Protein AF-U6CZT1-F1 (afdb_monomer_lite)

InterPro domains:
  IPR022049 FAM69, protein-kinase domain [PF12260] (2-125)

pLDDT: mean 86.06, std 17.98, range [39.88, 98.5]

Sequence (130 aa):
VSHMALSFLDMVSHFEDDFSHRLHLCDVKPENFAIRSDYTVVAIDVDMAFFEPKMREILEQNCTGDEDCNFFDCFSKCDLRINKCGAERVNSNLQVICDKIFRHWFSSSLGSSALSFPLQRQLREAGARA

Structure (mmCIF, N/CA/C/O backbone):
data_AF-U6CZT1-F1
#
_entry.id   AF-U6CZT1-F1
#
loop_
_atom_site.group_PDB
_atom_site.id
_atom_site.type_symbol
_atom_site.label_atom_id
_atom_site.label_alt_id
_atom_site.label_comp_id
_atom_site.label_asym_id
_atom_site.label_entity_id
_atom_site.label_seq_id
_atom_site.pdbx_PDB_ins_code
_atom_site.Cartn_x
_atom_site.Cartn_y
_atom_site.Cartn_z
_atom_site.occupancy
_atom_site.B_iso_or_equiv
_atom_site.auth_seq_id
_atom_site.auth_comp_id
_atom_site.auth_asym_id
_atom_site.auth_atom_id
_atom_site.pdbx_PDB_model_num
ATOM 1 N N . VAL A 1 1 ? -4.644 -2.643 24.236 1.00 57.44 1 VAL A N 1
ATOM 2 C CA . VAL A 1 1 ? -3.695 -3.017 23.157 1.00 57.44 1 VAL A CA 1
ATOM 3 C C . VAL A 1 1 ? -4.206 -4.210 22.357 1.00 57.44 1 VAL A C 1
ATOM 5 O O . VAL A 1 1 ? -4.338 -4.068 21.152 1.00 57.44 1 VAL A O 1
ATOM 8 N N . SER A 1 2 ? -4.592 -5.328 22.986 1.00 76.50 2 SER A N 1
ATOM 9 C CA . SER A 1 2 ? -5.021 -6.538 22.258 1.00 76.50 2 SER A CA 1
ATOM 10 C C . SER A 1 2 ? -6.225 -6.346 21.322 1.00 76.50 2 SER A C 1
ATOM 12 O O . SER A 1 2 ? -6.150 -6.770 20.180 1.00 76.50 2 SER A O 1
ATOM 14 N N . HIS A 1 3 ? -7.291 -5.649 21.740 1.00 82.75 3 HIS A N 1
ATOM 15 C CA . HIS A 1 3 ? -8.466 -5.412 20.875 1.00 82.75 3 HIS A CA 1
ATOM 16 C C . HIS A 1 3 ? -8.151 -4.572 19.632 1.00 82.75 3 HIS A C 1
ATOM 18 O O . HIS A 1 3 ? -8.635 -4.860 18.546 1.00 82.75 3 HIS A O 1
ATOM 24 N N . MET A 1 4 ? -7.285 -3.572 19.783 1.00 83.38 4 MET A N 1
ATOM 25 C CA . MET A 1 4 ? -6.862 -2.718 18.676 1.00 83.38 4 MET A CA 1
ATOM 26 C C . MET A 1 4 ? -5.963 -3.478 17.695 1.00 83.38 4 MET A C 1
ATOM 28 O O . MET A 1 4 ? -6.130 -3.350 16.490 1.00 83.38 4 MET A O 1
ATOM 32 N N . ALA A 1 5 ? -5.053 -4.316 18.204 1.00 88.19 5 ALA A N 1
ATOM 33 C CA . ALA A 1 5 ? -4.234 -5.191 17.367 1.00 88.19 5 ALA A CA 1
ATOM 34 C C . ALA A 1 5 ? -5.086 -6.177 16.559 1.00 88.19 5 ALA A C 1
ATOM 36 O O . ALA A 1 5 ? -4.861 -6.338 15.365 1.00 88.19 5 ALA A O 1
ATOM 37 N N . LEU A 1 6 ? -6.103 -6.773 17.189 1.00 93.12 6 LEU A N 1
ATOM 38 C CA . LEU A 1 6 ? -7.068 -7.624 16.495 1.00 93.12 6 LEU A CA 1
ATOM 39 C C . LEU A 1 6 ? -7.845 -6.850 15.426 1.00 93.12 6 LEU A C 1
ATOM 41 O O . LEU A 1 6 ? -8.020 -7.369 14.334 1.00 93.12 6 LEU A O 1
ATOM 45 N N . SER A 1 7 ? -8.243 -5.605 15.694 1.00 94.06 7 SER A N 1
ATOM 46 C CA . SER A 1 7 ? -8.953 -4.798 14.698 1.00 94.06 7 SER A CA 1
ATOM 47 C C . SER A 1 7 ? -8.078 -4.402 13.501 1.00 94.06 7 SER A C 1
ATOM 49 O O . SER A 1 7 ? -8.578 -4.365 12.382 1.00 94.06 7 SER A O 1
ATOM 51 N N . PHE A 1 8 ? -6.773 -4.169 13.689 1.00 94.81 8 PHE A N 1
ATOM 52 C CA . PHE A 1 8 ? -5.848 -4.005 12.559 1.00 94.81 8 PHE A CA 1
ATOM 53 C C . PHE A 1 8 ? -5.719 -5.289 11.728 1.00 94.81 8 PHE A C 1
ATOM 55 O O . PHE A 1 8 ? -5.676 -5.206 10.505 1.00 94.81 8 PHE A O 1
ATOM 62 N N . LEU A 1 9 ? -5.657 -6.462 12.369 1.00 95.25 9 LEU A N 1
ATOM 63 C CA . LEU A 1 9 ? -5.607 -7.749 11.663 1.00 95.25 9 LEU A CA 1
ATOM 64 C C . LEU A 1 9 ? -6.884 -8.004 10.856 1.00 95.25 9 LEU A C 1
ATOM 66 O O . LEU A 1 9 ? -6.800 -8.402 9.699 1.00 95.25 9 LEU A O 1
ATOM 70 N N . ASP A 1 10 ? -8.038 -7.731 11.458 1.00 96.00 10 ASP A N 1
ATOM 71 C CA . ASP A 1 10 ? -9.353 -7.848 10.826 1.00 96.00 10 ASP A CA 1
ATOM 72 C C . ASP A 1 10 ? -9.454 -6.948 9.586 1.00 96.00 10 ASP A C 1
ATOM 74 O O . ASP A 1 10 ? -9.725 -7.416 8.483 1.00 96.00 10 ASP A O 1
ATOM 78 N N . MET A 1 11 ? -9.085 -5.670 9.727 1.00 95.44 11 MET A N 1
ATOM 79 C CA . MET A 1 11 ? -9.024 -4.725 8.610 1.00 95.44 11 MET A CA 1
ATOM 80 C C . MET A 1 11 ? -8.090 -5.202 7.484 1.00 95.44 11 MET A C 1
ATOM 82 O O . MET A 1 11 ? -8.434 -5.076 6.310 1.00 95.44 11 MET A O 1
ATOM 86 N N . VAL A 1 12 ? -6.912 -5.748 7.813 1.00 96.06 12 VAL A N 1
ATOM 87 C CA . VAL A 1 12 ? -5.987 -6.287 6.802 1.00 96.06 12 VAL A CA 1
ATOM 88 C C . VAL A 1 12 ? -6.594 -7.483 6.072 1.00 96.06 12 VAL A C 1
ATOM 90 O O . VAL A 1 12 ? -6.486 -7.532 4.851 1.00 96.06 12 VAL A O 1
ATOM 93 N N . SER A 1 13 ? -7.257 -8.400 6.783 1.00 96.06 13 SER A N 1
ATOM 94 C CA . SER A 1 13 ? -7.933 -9.547 6.161 1.00 96.06 13 SER A CA 1
ATOM 95 C C . SER A 1 13 ? -9.010 -9.087 5.179 1.00 96.06 13 SER A C 1
ATOM 97 O O . SER A 1 13 ? -9.024 -9.546 4.042 1.00 96.06 13 SER A O 1
ATOM 99 N N . HIS A 1 14 ? -9.823 -8.091 5.546 1.00 95.31 14 HIS A N 1
ATOM 100 C CA . HIS A 1 14 ? -10.806 -7.506 4.629 1.00 95.31 14 HIS A CA 1
ATOM 101 C C . HIS A 1 14 ? -10.162 -6.930 3.355 1.00 95.31 14 HIS A C 1
ATOM 103 O O . HIS A 1 14 ? -10.685 -7.098 2.255 1.00 95.31 14 HIS A O 1
ATOM 109 N N . PHE A 1 15 ? -9.002 -6.277 3.460 1.00 94.75 15 PHE A N 1
ATOM 110 C CA . PHE A 1 15 ? -8.281 -5.753 2.291 1.00 94.75 15 PHE A CA 1
ATOM 111 C C . PHE A 1 15 ? -7.668 -6.839 1.401 1.00 94.75 15 PHE A C 1
ATOM 113 O O . PHE A 1 15 ? -7.439 -6.595 0.213 1.00 94.75 15 PHE A O 1
ATOM 120 N N . GLU A 1 16 ? -7.405 -8.022 1.949 1.00 93.19 16 GLU A N 1
ATOM 121 C CA . GLU A 1 16 ? -6.870 -9.159 1.204 1.00 93.19 16 GLU A CA 1
ATOM 122 C C . GLU A 1 16 ? -7.973 -10.012 0.555 1.00 93.19 16 GLU A C 1
ATOM 124 O O . GLU A 1 16 ? -7.774 -10.465 -0.576 1.00 93.19 16 GLU A O 1
ATOM 129 N N . ASP A 1 17 ? -9.127 -10.171 1.217 1.00 94.50 17 ASP A N 1
ATOM 130 C CA . ASP A 1 17 ? -10.090 -11.236 0.900 1.00 94.50 17 ASP A CA 1
ATOM 131 C C . ASP A 1 17 ? -11.482 -10.759 0.434 1.00 94.50 17 ASP A C 1
ATOM 133 O O . ASP A 1 17 ? -12.167 -11.502 -0.274 1.00 94.50 17 ASP A O 1
ATOM 137 N N . ASP A 1 18 ? -11.922 -9.538 0.766 1.00 95.94 18 ASP A N 1
ATOM 138 C CA . ASP A 1 18 ? -13.314 -9.117 0.496 1.00 95.94 18 ASP A CA 1
ATOM 139 C C . ASP A 1 18 ? -13.539 -8.579 -0.925 1.00 95.94 18 ASP A C 1
ATOM 141 O O . ASP A 1 18 ? -14.675 -8.473 -1.399 1.00 95.94 18 ASP A O 1
ATOM 145 N N . PHE A 1 19 ? -12.464 -8.215 -1.620 1.00 94.69 19 PHE A N 1
ATOM 146 C CA . PHE A 1 19 ? -12.514 -7.584 -2.936 1.00 94.69 19 PHE A CA 1
ATOM 147 C C . PHE A 1 19 ? -12.072 -8.548 -4.041 1.00 94.69 19 PHE A C 1
ATOM 149 O O . PHE A 1 19 ? -11.306 -9.481 -3.822 1.00 94.69 19 PHE A O 1
ATOM 156 N N . SER A 1 20 ? -12.482 -8.282 -5.287 1.00 96.06 20 SER A N 1
ATOM 157 C CA . SER A 1 20 ? -12.022 -9.066 -6.451 1.00 96.06 20 SER A CA 1
ATOM 158 C C . SER A 1 20 ? -10.506 -8.990 -6.675 1.00 96.06 20 SER A C 1
ATOM 160 O O . SER A 1 20 ? -9.925 -9.862 -7.319 1.00 96.06 20 SER A O 1
ATOM 162 N N . HIS A 1 21 ? -9.873 -7.939 -6.155 1.00 96.75 21 HIS A N 1
ATOM 163 C CA . HIS A 1 21 ? -8.432 -7.749 -6.148 1.00 96.75 21 HIS A CA 1
ATOM 164 C C . HIS A 1 21 ? -7.993 -7.274 -4.770 1.00 96.75 21 HIS A C 1
ATOM 166 O O . HIS A 1 21 ? -8.680 -6.463 -4.156 1.00 96.75 21 HIS A O 1
ATOM 172 N N . ARG A 1 22 ? -6.815 -7.719 -4.333 1.00 95.94 22 ARG A N 1
ATOM 173 C CA . ARG A 1 22 ? -6.201 -7.269 -3.079 1.00 95.94 22 ARG A CA 1
ATOM 174 C C . ARG A 1 22 ? -5.990 -5.758 -3.100 1.00 95.94 22 ARG A C 1
ATOM 176 O O . ARG A 1 22 ? -5.544 -5.219 -4.118 1.00 95.94 22 ARG A O 1
ATOM 183 N N . LEU A 1 23 ? -6.282 -5.094 -1.986 1.00 97.62 23 LEU A N 1
ATOM 184 C CA . LEU A 1 23 ? -6.023 -3.672 -1.785 1.00 97.62 23 LEU A CA 1
ATOM 185 C C . LEU A 1 23 ? -4.680 -3.483 -1.067 1.00 97.62 23 LEU A C 1
ATOM 187 O O . LEU A 1 23 ? -4.470 -3.999 0.029 1.00 97.62 23 LEU A O 1
ATOM 191 N N . HIS A 1 24 ? -3.766 -2.725 -1.665 1.00 97.69 24 HIS A N 1
ATOM 192 C CA . HIS A 1 24 ? -2.449 -2.418 -1.104 1.00 97.69 24 HIS A CA 1
ATOM 193 C C . HIS A 1 24 ? -2.464 -1.080 -0.389 1.00 97.69 24 HIS A C 1
ATOM 195 O O . HIS A 1 24 ? -2.820 -0.077 -0.998 1.00 97.69 24 HIS A O 1
ATOM 201 N N . LEU A 1 25 ? -2.021 -1.057 0.867 1.00 97.19 25 LEU A N 1
ATOM 202 C CA . LEU A 1 25 ? -1.733 0.168 1.605 1.00 97.19 25 LEU A CA 1
ATOM 203 C C . LEU A 1 25 ? -0.254 0.513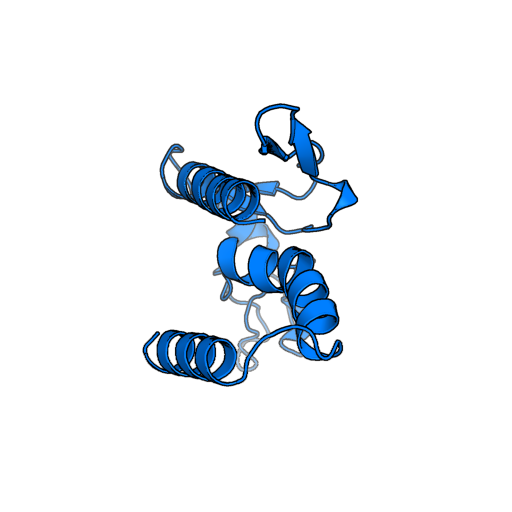 1.442 1.00 97.19 25 LEU A C 1
ATOM 205 O O . LEU A 1 25 ? 0.610 -0.240 1.910 1.00 97.19 25 LEU A O 1
ATOM 209 N N . CYS A 1 26 ? 0.018 1.646 0.798 1.00 97.88 26 CYS A N 1
ATOM 210 C CA . CYS A 1 26 ? 1.380 2.105 0.560 1.00 97.88 26 CYS A CA 1
ATOM 211 C C . CYS A 1 26 ? 1.774 3.327 1.393 1.00 97.88 26 CYS A C 1
ATOM 213 O O . CYS A 1 26 ? 2.948 3.639 1.400 1.00 97.88 26 CYS A O 1
ATOM 215 N N . ASP A 1 27 ? 0.878 3.982 2.136 1.00 97.19 27 ASP A N 1
ATOM 216 C CA . ASP A 1 27 ? 1.260 5.040 3.091 1.00 97.19 27 ASP A CA 1
ATOM 217 C C . ASP A 1 27 ? 0.670 4.758 4.477 1.00 97.19 27 ASP A C 1
ATOM 219 O O . ASP A 1 27 ? -0.432 5.188 4.818 1.00 97.19 27 ASP A O 1
ATOM 223 N N . VAL A 1 28 ? 1.379 3.965 5.279 1.00 96.19 28 VAL A N 1
ATOM 224 C CA . VAL A 1 28 ? 0.909 3.531 6.598 1.00 96.19 28 VAL A CA 1
ATOM 225 C C . VAL A 1 28 ? 1.537 4.405 7.672 1.00 96.19 28 VAL A C 1
ATOM 227 O O . VAL A 1 28 ? 2.724 4.295 7.989 1.00 96.19 28 VAL A O 1
ATOM 230 N N . LYS A 1 29 ? 0.708 5.238 8.298 1.00 93.94 29 LYS A N 1
ATOM 231 C CA . LYS A 1 29 ? 1.092 6.095 9.424 1.00 93.94 29 LYS A CA 1
ATOM 232 C C . LYS A 1 29 ? -0.038 6.160 10.451 1.00 93.94 29 LYS A C 1
ATOM 234 O O . LYS A 1 29 ? -1.195 6.035 10.053 1.00 93.94 29 LYS A O 1
ATOM 239 N N . PRO A 1 30 ? 0.251 6.344 11.753 1.00 92.38 30 PRO A N 1
ATOM 240 C CA . PRO A 1 30 ? -0.784 6.414 12.786 1.00 92.38 30 PRO A CA 1
ATOM 241 C C . PRO A 1 30 ? -1.907 7.417 12.484 1.00 92.38 30 PRO A C 1
ATOM 243 O O . PRO A 1 30 ? -3.066 7.119 12.746 1.00 92.38 30 PRO A O 1
ATOM 246 N N . GLU A 1 31 ? -1.575 8.568 11.904 1.00 93.00 31 GLU A N 1
ATOM 247 C CA . GLU A 1 31 ? -2.512 9.629 11.526 1.00 93.00 31 GLU A CA 1
ATOM 248 C C . GLU A 1 31 ? -3.489 9.249 10.400 1.00 93.00 31 GLU A C 1
ATOM 250 O O . GLU A 1 31 ? -4.557 9.849 10.313 1.00 93.00 31 GLU A O 1
ATOM 255 N N . ASN A 1 32 ? -3.179 8.225 9.599 1.00 96.12 32 ASN A N 1
ATOM 256 C CA . ASN A 1 32 ? -4.038 7.758 8.503 1.00 96.12 32 ASN A CA 1
ATOM 257 C C . ASN A 1 32 ? -5.155 6.816 8.995 1.00 96.12 32 ASN A C 1
ATOM 259 O O . ASN A 1 32 ? -6.018 6.401 8.216 1.00 96.12 32 ASN A O 1
ATOM 263 N N . PHE A 1 33 ? -5.169 6.483 10.292 1.00 95.44 33 PHE A N 1
ATOM 264 C CA . PHE A 1 33 ? -6.172 5.622 10.913 1.00 95.44 33 PHE A CA 1
ATOM 265 C C . PHE A 1 33 ? -6.909 6.343 12.042 1.00 95.44 33 PHE A C 1
ATOM 267 O O . PHE A 1 33 ? -6.323 7.058 12.853 1.00 95.44 33 PHE A O 1
ATOM 274 N N . ALA A 1 34 ? -8.208 6.079 12.152 1.00 93.38 34 ALA A N 1
ATOM 275 C CA . ALA A 1 34 ? -9.012 6.448 13.306 1.00 93.38 34 ALA A CA 1
ATOM 276 C C . ALA A 1 34 ? -9.354 5.213 14.141 1.00 93.38 34 ALA A C 1
ATOM 278 O O . ALA A 1 34 ? -9.567 4.120 13.616 1.00 93.38 34 ALA A O 1
ATOM 279 N N . ILE A 1 35 ? -9.461 5.414 15.453 1.00 91.25 35 ILE A N 1
ATOM 280 C CA . ILE A 1 35 ? -9.907 4.392 16.400 1.00 91.25 35 ILE A CA 1
ATOM 281 C C . ILE A 1 35 ? -11.243 4.850 16.976 1.00 91.25 35 ILE A C 1
ATOM 283 O O . ILE A 1 35 ? -11.334 5.902 17.614 1.00 91.25 35 ILE A O 1
ATOM 287 N N . ARG A 1 36 ? -12.291 4.060 16.745 1.00 91.50 36 ARG A N 1
ATOM 288 C CA . ARG A 1 36 ? -13.620 4.291 17.318 1.00 91.50 36 ARG A CA 1
ATOM 289 C C . ARG A 1 36 ? -13.642 3.950 18.810 1.00 91.50 36 ARG A C 1
ATOM 291 O O . ARG A 1 36 ? -12.756 3.277 19.334 1.00 91.50 36 ARG A O 1
ATOM 298 N N . SER A 1 37 ? -14.692 4.384 19.507 1.00 91.56 37 SER A N 1
ATOM 299 C CA . SER A 1 37 ? -14.872 4.117 20.942 1.00 91.56 37 SER A CA 1
ATOM 300 C C . SER A 1 37 ? -14.977 2.628 21.291 1.00 91.56 37 SER A C 1
ATOM 302 O O . SER A 1 37 ? -14.714 2.254 22.429 1.00 91.56 37 SER A O 1
ATOM 304 N N . ASP A 1 38 ? -15.354 1.787 20.328 1.00 89.12 38 ASP A N 1
ATOM 305 C CA . ASP A 1 38 ? -15.423 0.325 20.443 1.00 89.12 38 ASP A CA 1
ATOM 306 C C . ASP A 1 38 ? -14.117 -0.386 20.033 1.00 89.12 38 ASP A C 1
ATOM 308 O O . ASP A 1 38 ? -14.087 -1.609 19.928 1.00 89.12 38 ASP A O 1
ATOM 312 N N . TYR A 1 39 ? -13.030 0.370 19.840 1.00 89.19 39 TYR A N 1
ATOM 313 C CA . TYR A 1 39 ? -11.719 -0.085 19.361 1.00 89.19 39 TYR A CA 1
ATOM 314 C C . TYR A 1 39 ? -11.662 -0.541 17.901 1.00 89.19 39 TYR A C 1
ATOM 316 O O . TYR A 1 39 ? -10.610 -1.028 17.480 1.00 89.19 39 TYR A O 1
ATOM 324 N N . THR A 1 40 ? -12.723 -0.328 17.120 1.00 92.19 40 THR A N 1
ATOM 325 C CA . THR A 1 40 ? -12.678 -0.550 15.672 1.00 92.19 40 THR A CA 1
ATOM 326 C C . THR A 1 40 ? -11.711 0.440 15.028 1.00 92.19 40 THR A C 1
ATOM 328 O O . THR A 1 40 ? -11.845 1.658 15.187 1.00 92.19 40 THR A O 1
ATOM 331 N N . VAL A 1 41 ? -10.744 -0.091 14.292 1.00 94.25 41 VAL A N 1
ATOM 332 C CA . VAL A 1 41 ? -9.793 0.649 13.467 1.00 94.25 41 VAL A CA 1
ATOM 333 C C . VAL A 1 41 ? -10.422 0.898 12.104 1.00 94.25 41 VAL A C 1
ATOM 335 O O . VAL A 1 41 ? -10.996 0.000 11.495 1.00 94.25 41 VAL A O 1
ATOM 338 N N . VAL A 1 42 ? -10.315 2.132 11.624 1.00 93.44 42 VAL A N 1
ATOM 339 C CA . VAL A 1 42 ? -10.807 2.540 10.308 1.00 93.44 42 VAL A CA 1
ATOM 340 C C . VAL A 1 42 ? -9.706 3.318 9.604 1.00 93.44 42 VAL A C 1
ATOM 342 O O . VAL A 1 42 ? -9.156 4.254 10.182 1.00 93.44 42 VAL A O 1
ATOM 345 N N . ALA A 1 43 ? -9.397 2.954 8.360 1.00 95.00 43 ALA A N 1
ATOM 346 C CA . ALA A 1 43 ? -8.556 3.774 7.494 1.00 95.00 43 ALA A CA 1
ATOM 347 C C . ALA A 1 43 ? -9.335 5.036 7.086 1.00 95.00 43 ALA A C 1
ATOM 349 O O . ALA A 1 43 ? -10.426 4.933 6.523 1.00 95.00 43 ALA A O 1
ATOM 350 N N . ILE A 1 44 ? -8.807 6.212 7.425 1.00 95.19 44 ILE A N 1
ATOM 351 C CA . ILE A 1 44 ? -9.435 7.513 7.135 1.00 95.19 44 ILE A CA 1
ATOM 352 C C . ILE A 1 44 ? -8.732 8.268 6.008 1.00 95.19 44 ILE A C 1
ATOM 354 O O . ILE A 1 44 ? -9.354 9.128 5.391 1.00 95.19 44 ILE A O 1
ATOM 358 N N . ASP A 1 45 ? -7.478 7.918 5.730 1.00 95.06 45 ASP A N 1
ATOM 359 C CA . ASP A 1 45 ? -6.737 8.353 4.554 1.00 95.06 45 ASP A CA 1
ATOM 360 C C . ASP A 1 45 ? -6.342 7.114 3.742 1.00 95.06 45 ASP A C 1
ATOM 362 O O . ASP A 1 45 ? -5.685 6.198 4.244 1.00 95.06 45 ASP A O 1
ATOM 366 N N . VAL A 1 46 ? -6.821 7.066 2.500 1.00 93.50 46 VAL A N 1
ATOM 367 C CA . VAL A 1 46 ? -6.633 5.954 1.561 1.00 93.50 46 VAL A CA 1
ATOM 368 C C . VAL A 1 46 ? -6.189 6.453 0.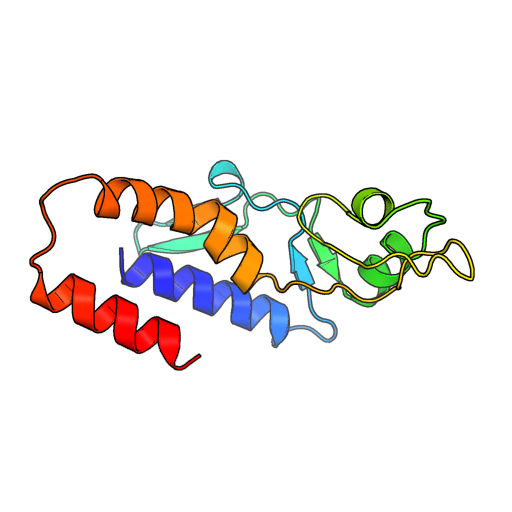182 1.00 93.50 46 VAL A C 1
ATOM 370 O O . VAL A 1 46 ? -6.326 5.733 -0.805 1.00 93.50 46 VAL A O 1
ATOM 373 N N . ASP A 1 47 ? -5.629 7.664 0.096 1.00 95.00 47 ASP A N 1
ATOM 374 C CA . ASP A 1 47 ? -5.200 8.255 -1.181 1.00 95.00 47 ASP A CA 1
ATOM 375 C C . ASP A 1 47 ? -4.019 7.493 -1.809 1.00 95.00 47 ASP A C 1
ATOM 377 O O . ASP A 1 47 ? -3.856 7.467 -3.029 1.00 95.00 47 ASP A O 1
ATOM 381 N N . MET A 1 48 ? -3.228 6.810 -0.974 1.00 96.44 48 MET A N 1
ATOM 382 C CA . MET A 1 48 ? -2.142 5.911 -1.385 1.00 96.44 48 MET A CA 1
ATOM 383 C C . MET A 1 48 ? -2.523 4.430 -1.228 1.00 96.44 48 MET A C 1
ATOM 385 O O . MET A 1 48 ? -1.682 3.597 -0.868 1.00 96.44 48 MET A O 1
ATOM 389 N N . ALA A 1 49 ? -3.798 4.099 -1.466 1.00 96.94 49 ALA A N 1
ATOM 390 C CA . ALA A 1 49 ? -4.296 2.730 -1.505 1.00 96.94 49 ALA A CA 1
ATOM 391 C C . ALA A 1 49 ? -4.692 2.315 -2.930 1.00 96.94 49 ALA A C 1
ATOM 393 O O . ALA A 1 49 ? -5.492 2.978 -3.590 1.00 96.94 49 ALA A O 1
ATOM 394 N N . PHE A 1 50 ? -4.158 1.190 -3.407 1.00 97.75 50 PHE A N 1
ATOM 395 C CA . PHE A 1 50 ? -4.344 0.748 -4.792 1.00 97.75 50 PHE A CA 1
ATOM 396 C C . PHE A 1 50 ? -4.694 -0.732 -4.874 1.00 97.75 50 PHE A C 1
ATOM 398 O O . PHE A 1 50 ? -4.084 -1.566 -4.210 1.00 97.75 50 PHE A O 1
ATOM 405 N N . PHE A 1 51 ? -5.655 -1.085 -5.728 1.00 98.00 51 PHE A N 1
ATOM 406 C CA . PHE A 1 51 ? -5.909 -2.488 -6.053 1.00 98.00 51 PHE A CA 1
ATOM 407 C C . PHE A 1 51 ? -4.751 -3.089 -6.857 1.00 98.00 51 PHE A C 1
ATOM 409 O O . PHE A 1 51 ? -4.117 -2.391 -7.652 1.00 98.00 51 PHE A O 1
ATOM 416 N N . GLU A 1 52 ? -4.527 -4.397 -6.699 1.00 97.25 52 GLU A N 1
ATOM 417 C CA . GLU A 1 52 ? -3.437 -5.164 -7.325 1.00 97.25 52 GLU A CA 1
ATOM 418 C C . GLU A 1 52 ? -3.150 -4.787 -8.793 1.00 97.25 52 GLU A C 1
ATOM 420 O O . GLU A 1 52 ? -1.995 -4.481 -9.085 1.00 97.25 52 GLU A O 1
ATOM 425 N N . PRO A 1 53 ? -4.129 -4.703 -9.723 1.00 97.56 53 PRO A N 1
ATOM 426 C CA . PRO A 1 53 ? -3.820 -4.365 -11.114 1.00 97.56 53 PRO A CA 1
ATOM 427 C C . PRO A 1 53 ? -3.166 -2.988 -11.272 1.00 97.56 53 PRO A C 1
ATOM 429 O O . PRO A 1 53 ? -2.227 -2.838 -12.051 1.00 97.56 53 PRO A O 1
ATOM 432 N N . LYS A 1 54 ? -3.633 -1.990 -10.507 1.00 98.00 54 LYS A N 1
ATOM 433 C CA . LYS A 1 54 ? -3.057 -0.643 -10.543 1.00 98.00 54 LYS A CA 1
ATOM 434 C C . LYS A 1 54 ? -1.708 -0.596 -9.832 1.00 98.00 54 LYS A C 1
ATOM 436 O O . LYS A 1 54 ? -0.810 0.104 -10.287 1.00 98.00 54 LYS A O 1
ATOM 441 N N . MET A 1 55 ? -1.553 -1.359 -8.752 1.00 97.75 55 MET A N 1
ATOM 442 C CA . MET A 1 55 ? -0.288 -1.444 -8.027 1.00 97.75 55 MET A CA 1
ATOM 443 C C . MET A 1 55 ? 0.829 -2.015 -8.909 1.00 97.75 55 MET A C 1
ATOM 445 O O . MET A 1 55 ? 1.926 -1.465 -8.939 1.00 97.75 55 MET A O 1
ATOM 449 N N . ARG A 1 56 ? 0.535 -3.058 -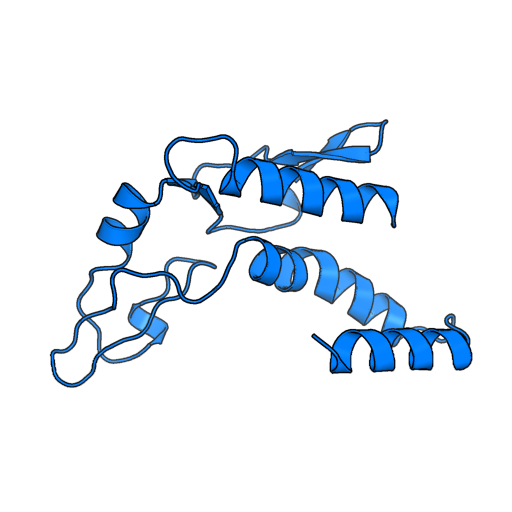9.696 1.00 97.81 56 ARG A N 1
ATOM 450 C CA . ARG A 1 56 ? 1.493 -3.635 -10.651 1.00 97.81 56 ARG A CA 1
ATOM 451 C C . ARG A 1 56 ? 1.977 -2.607 -11.672 1.00 97.81 56 ARG A C 1
ATOM 453 O O . ARG A 1 56 ? 3.176 -2.482 -11.883 1.00 97.81 56 ARG A O 1
ATOM 460 N N . GLU A 1 57 ? 1.060 -1.822 -12.238 1.00 97.38 57 GLU A N 1
ATOM 461 C CA . GLU A 1 57 ? 1.394 -0.738 -13.174 1.00 97.38 57 GLU A CA 1
ATOM 462 C C . GLU A 1 57 ? 2.294 0.330 -12.527 1.00 97.38 57 GLU A C 1
ATOM 464 O O . GLU A 1 57 ? 3.229 0.820 -13.155 1.00 97.38 57 GLU A O 1
ATOM 469 N N . ILE A 1 58 ? 2.035 0.683 -11.263 1.00 97.00 58 ILE A N 1
ATOM 470 C CA . ILE A 1 58 ? 2.846 1.663 -10.528 1.00 97.00 58 ILE A CA 1
ATOM 471 C C . ILE A 1 58 ? 4.268 1.130 -10.293 1.00 97.00 58 ILE A C 1
ATOM 473 O O . ILE A 1 58 ? 5.222 1.884 -10.477 1.00 97.00 58 ILE A O 1
ATOM 477 N N . LEU A 1 59 ? 4.426 -0.146 -9.922 1.00 97.12 59 LEU A N 1
ATOM 478 C CA . LEU A 1 59 ? 5.732 -0.742 -9.606 1.00 97.12 59 LEU A CA 1
ATOM 479 C C . LEU A 1 59 ? 6.600 -1.028 -10.840 1.00 97.12 59 LEU A C 1
ATOM 481 O O . LEU A 1 59 ? 7.821 -1.051 -10.717 1.00 97.12 59 LEU A O 1
ATOM 485 N N . GLU A 1 60 ? 6.016 -1.226 -12.024 1.00 95.56 60 GLU A N 1
ATOM 486 C CA . GLU A 1 60 ? 6.749 -1.496 -13.272 1.00 95.56 60 GLU A CA 1
ATOM 487 C C . GLU A 1 60 ? 7.470 -0.244 -13.824 1.00 95.56 60 GLU A C 1
ATOM 489 O O . GLU A 1 60 ? 7.075 0.349 -14.828 1.00 95.56 60 GLU A O 1
ATOM 494 N N . GLN A 1 61 ? 8.574 0.148 -13.184 1.00 95.56 61 GLN A N 1
ATOM 495 C CA . GLN A 1 61 ? 9.427 1.279 -13.576 1.00 95.56 61 GLN A CA 1
ATOM 496 C C . GLN A 1 61 ? 10.835 0.829 -14.002 1.00 95.56 61 GLN A C 1
ATOM 498 O O . GLN A 1 61 ? 11.227 -0.327 -13.825 1.00 95.56 61 GLN A O 1
ATOM 503 N N . ASN A 1 62 ? 11.618 1.748 -14.575 1.00 98.00 62 ASN A N 1
ATOM 504 C CA . ASN A 1 62 ? 13.057 1.533 -14.760 1.00 98.00 62 ASN A CA 1
ATOM 505 C C . ASN A 1 62 ? 13.795 1.790 -13.438 1.00 98.00 62 ASN A C 1
ATOM 507 O O . ASN A 1 62 ? 13.400 2.677 -12.686 1.00 98.00 62 ASN A O 1
ATOM 511 N N . CYS A 1 63 ? 14.887 1.069 -13.194 1.00 98.31 63 CYS A N 1
ATOM 512 C CA . CYS A 1 63 ? 15.653 1.171 -11.950 1.00 98.31 63 CYS A CA 1
ATOM 513 C C . CYS A 1 63 ? 17.158 1.011 -12.159 1.00 98.31 63 CYS A C 1
ATOM 515 O O . CYS A 1 63 ? 17.616 0.403 -13.128 1.00 98.31 63 CYS A O 1
ATOM 517 N N . THR A 1 64 ? 17.911 1.537 -11.198 1.00 98.19 64 THR A N 1
ATOM 518 C CA . THR A 1 64 ? 19.348 1.320 -10.998 1.00 98.19 64 THR A CA 1
ATOM 519 C C . THR A 1 64 ? 19.653 0.568 -9.701 1.00 98.19 64 THR A C 1
ATOM 521 O O . THR A 1 64 ? 20.730 -0.016 -9.580 1.00 98.19 64 THR A O 1
ATOM 524 N N . GLY A 1 65 ? 18.695 0.533 -8.772 1.00 97.81 65 GLY A N 1
ATOM 525 C CA . GLY A 1 65 ? 18.741 -0.200 -7.510 1.00 97.81 65 GLY A CA 1
ATOM 526 C C . GLY A 1 65 ? 17.339 -0.552 -7.008 1.00 97.81 65 GLY A C 1
ATOM 527 O O . GLY A 1 65 ? 16.334 -0.130 -7.581 1.00 97.81 65 GLY A O 1
ATOM 528 N N . ASP A 1 66 ? 17.260 -1.344 -5.937 1.00 97.56 66 ASP A N 1
ATOM 529 C CA . ASP A 1 66 ? 15.979 -1.740 -5.329 1.00 97.56 66 ASP A CA 1
ATOM 530 C C . ASP A 1 66 ? 15.206 -0.531 -4.776 1.00 97.56 66 ASP A C 1
ATOM 532 O O . ASP A 1 66 ? 13.978 -0.532 -4.763 1.00 97.56 66 ASP A O 1
ATOM 536 N N . GLU A 1 67 ? 15.910 0.513 -4.333 1.00 96.38 67 GLU A N 1
ATOM 537 C CA . GLU A 1 67 ? 15.316 1.741 -3.809 1.00 96.38 67 GLU A CA 1
ATOM 538 C C . GLU A 1 67 ? 14.445 2.486 -4.825 1.00 96.38 67 GLU A C 1
ATOM 540 O O . GLU A 1 67 ? 13.447 3.088 -4.426 1.00 96.38 67 GLU A O 1
ATOM 545 N N . ASP A 1 68 ? 14.767 2.381 -6.118 1.00 97.25 68 ASP A N 1
ATOM 546 C CA . ASP A 1 68 ? 13.987 2.981 -7.206 1.00 97.25 68 ASP A CA 1
ATOM 547 C C . ASP A 1 68 ? 12.642 2.258 -7.410 1.00 97.25 68 ASP A C 1
ATOM 549 O O . ASP A 1 68 ? 11.721 2.802 -8.016 1.00 97.25 68 ASP A O 1
ATOM 553 N N . CYS A 1 69 ? 12.519 1.031 -6.891 1.00 97.69 69 CYS A N 1
ATOM 554 C CA . CYS A 1 69 ? 11.329 0.186 -6.996 1.00 97.69 69 CYS A CA 1
ATOM 555 C C . CYS A 1 69 ? 10.387 0.309 -5.794 1.00 97.69 69 CYS A C 1
ATOM 557 O O . CYS A 1 69 ? 9.443 -0.476 -5.661 1.00 97.69 69 CYS A O 1
ATOM 559 N N . ASN A 1 70 ? 10.643 1.264 -4.902 1.00 96.06 70 ASN A N 1
ATOM 560 C CA . ASN A 1 70 ? 9.792 1.526 -3.754 1.00 96.06 70 ASN A CA 1
ATOM 561 C C . ASN A 1 70 ? 8.742 2.580 -4.103 1.00 96.06 70 ASN A C 1
ATOM 563 O O . ASN A 1 70 ? 9.059 3.689 -4.528 1.00 96.06 70 ASN A O 1
ATOM 567 N N . PHE A 1 71 ? 7.485 2.258 -3.829 1.00 97.25 71 PHE A N 1
ATOM 568 C CA . PHE A 1 71 ? 6.389 3.210 -3.845 1.00 97.25 71 PHE A CA 1
ATOM 569 C C . PHE A 1 71 ? 5.898 3.405 -2.411 1.00 97.25 71 PHE A C 1
ATOM 571 O O . PHE A 1 71 ? 5.096 2.620 -1.904 1.00 97.25 71 PHE A O 1
ATOM 578 N N . PHE A 1 72 ? 6.430 4.435 -1.744 1.00 97.00 72 PHE A N 1
ATOM 579 C CA . PHE A 1 72 ? 6.233 4.670 -0.310 1.00 97.00 72 PHE A CA 1
ATOM 580 C C . PHE A 1 72 ? 6.568 3.408 0.516 1.00 97.00 72 PHE A C 1
ATOM 582 O O . PHE A 1 72 ? 7.717 2.977 0.504 1.00 97.00 72 PHE A O 1
ATOM 589 N N . ASP A 1 73 ? 5.601 2.805 1.211 1.00 97.38 73 ASP A N 1
ATOM 590 C CA . ASP A 1 73 ? 5.764 1.590 2.016 1.00 97.38 73 ASP A CA 1
ATOM 591 C C . ASP A 1 73 ? 5.535 0.284 1.226 1.00 97.38 73 ASP A C 1
ATOM 593 O O . ASP A 1 73 ? 5.594 -0.812 1.791 1.00 97.38 73 ASP A O 1
ATOM 597 N N . CYS A 1 74 ? 5.259 0.361 -0.076 1.00 98.06 74 CYS A N 1
ATOM 598 C CA . CYS A 1 74 ? 5.153 -0.791 -0.969 1.00 98.06 74 CYS A CA 1
ATOM 599 C C . CYS A 1 74 ? 6.481 -1.014 -1.694 1.00 98.06 74 CYS A C 1
ATOM 601 O O . CYS A 1 74 ? 6.928 -0.163 -2.460 1.00 98.06 74 CYS A O 1
ATOM 603 N N . PHE A 1 75 ? 7.115 -2.163 -1.460 1.00 97.81 75 PHE A N 1
ATOM 604 C CA . PHE A 1 75 ? 8.453 -2.450 -1.977 1.00 97.81 75 PHE A CA 1
ATOM 605 C C . PHE A 1 75 ? 8.405 -3.465 -3.114 1.00 97.81 75 PHE A C 1
ATOM 607 O O . PHE A 1 75 ? 7.623 -4.416 -3.067 1.00 97.81 75 PHE A O 1
ATOM 614 N N . SER A 1 76 ? 9.290 -3.300 -4.093 1.00 97.50 76 SER A N 1
ATOM 615 C CA . SER A 1 76 ? 9.570 -4.271 -5.153 1.00 97.50 76 SER A CA 1
ATOM 616 C C . SER A 1 76 ? 11.088 -4.459 -5.305 1.00 97.50 76 SER A C 1
ATOM 618 O O . SER A 1 76 ? 11.871 -3.976 -4.486 1.00 97.50 76 SER A O 1
ATOM 620 N N . LYS A 1 77 ? 11.515 -5.238 -6.300 1.00 98.00 77 LYS A N 1
ATOM 621 C CA . LYS A 1 77 ? 12.915 -5.565 -6.582 1.00 98.00 77 LYS A CA 1
ATOM 622 C C . LYS A 1 77 ? 13.315 -5.146 -7.981 1.00 98.00 77 LYS A C 1
ATOM 624 O O . LYS A 1 77 ? 12.558 -5.348 -8.929 1.00 98.00 77 LYS A O 1
ATOM 629 N N . CYS A 1 78 ? 14.526 -4.617 -8.100 1.00 98.44 78 CYS A N 1
ATOM 630 C CA . CYS A 1 78 ? 15.123 -4.264 -9.375 1.00 98.44 78 CYS A CA 1
ATOM 631 C C . CYS A 1 78 ? 15.813 -5.488 -9.991 1.00 98.44 78 CYS A C 1
ATOM 633 O O . CYS A 1 78 ? 16.724 -6.067 -9.395 1.00 98.44 78 CYS A O 1
ATOM 635 N N . ASP A 1 79 ? 15.433 -5.877 -11.211 1.00 98.00 79 ASP A N 1
ATOM 636 C CA . ASP A 1 79 ? 16.251 -6.792 -12.010 1.00 98.00 79 ASP A CA 1
ATOM 637 C C . ASP A 1 79 ? 17.310 -5.987 -12.772 1.00 98.00 79 ASP A C 1
ATOM 639 O O . ASP A 1 79 ? 17.070 -5.464 -13.864 1.00 98.00 79 ASP A O 1
ATOM 643 N N . LEU A 1 80 ? 18.514 -5.926 -12.197 1.00 97.81 80 LEU A N 1
ATOM 644 C CA . LEU A 1 80 ? 19.671 -5.210 -12.750 1.00 97.81 80 LEU A CA 1
ATOM 645 C C . LEU A 1 80 ? 20.137 -5.734 -14.119 1.00 97.81 80 LEU A C 1
ATOM 647 O O . LEU A 1 80 ? 20.905 -5.063 -14.804 1.00 97.81 80 LEU A O 1
ATOM 651 N N . ARG A 1 81 ? 19.696 -6.922 -14.558 1.00 98.06 81 ARG A N 1
ATOM 652 C CA . ARG A 1 81 ? 20.033 -7.430 -15.901 1.00 98.06 81 ARG A CA 1
ATOM 653 C C . ARG A 1 81 ? 19.269 -6.687 -16.990 1.00 98.06 81 ARG A C 1
ATOM 655 O O . ARG A 1 81 ? 19.768 -6.567 -18.105 1.00 98.06 81 ARG A O 1
ATOM 662 N N . ILE A 1 82 ? 18.067 -6.213 -16.667 1.00 97.75 82 ILE A N 1
ATOM 663 C CA . ILE A 1 82 ? 17.178 -5.497 -17.590 1.00 97.75 82 ILE A CA 1
ATOM 664 C C . ILE A 1 82 ? 16.874 -4.063 -17.137 1.00 97.75 82 ILE A C 1
ATOM 666 O O . ILE A 1 82 ? 16.197 -3.343 -17.866 1.00 97.75 82 ILE A O 1
ATOM 670 N N . ASN A 1 83 ? 17.391 -3.648 -15.974 1.00 98.06 83 ASN A N 1
ATOM 671 C CA . ASN A 1 83 ? 17.175 -2.345 -15.336 1.00 98.06 83 ASN A CA 1
ATOM 672 C C . ASN A 1 83 ? 15.687 -2.005 -15.168 1.00 98.06 83 ASN A C 1
ATOM 674 O O . ASN A 1 83 ? 15.257 -0.884 -15.452 1.00 98.06 83 ASN A O 1
ATOM 678 N N . LYS A 1 84 ? 14.892 -2.993 -14.737 1.00 98.25 84 LYS A N 1
ATOM 679 C CA . LYS A 1 84 ? 13.453 -2.840 -14.496 1.00 98.25 84 LYS A CA 1
ATOM 680 C C . LYS A 1 84 ? 13.027 -3.409 -13.155 1.00 98.25 84 LYS A C 1
ATOM 682 O O . LYS A 1 84 ? 13.488 -4.475 -12.750 1.00 98.25 84 LYS A O 1
ATOM 687 N N . CYS A 1 85 ? 12.105 -2.708 -12.514 1.00 98.50 85 CYS A N 1
ATOM 688 C CA . 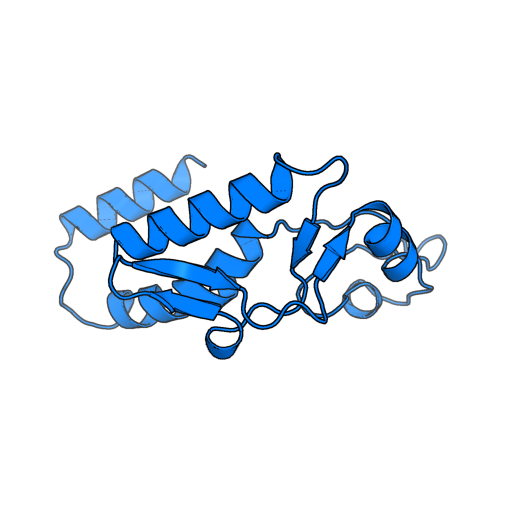CYS A 1 85 ? 11.433 -3.161 -11.314 1.00 98.50 85 CYS A CA 1
ATOM 689 C C . CYS A 1 85 ? 10.461 -4.299 -11.626 1.00 98.50 85 CYS A C 1
ATOM 691 O O . CYS A 1 85 ? 9.819 -4.327 -12.680 1.00 98.50 85 CYS A O 1
ATOM 693 N N . GLY A 1 86 ? 10.336 -5.233 -10.688 1.00 97.19 86 GLY A N 1
ATOM 694 C CA . GLY A 1 86 ? 9.276 -6.227 -10.705 1.00 97.19 86 GLY A CA 1
ATOM 695 C C . GLY A 1 86 ? 7.905 -5.577 -10.512 1.00 97.19 86 GLY A C 1
ATOM 696 O O . GLY A 1 86 ? 7.751 -4.633 -9.741 1.00 97.19 86 GLY A O 1
ATOM 697 N N . ALA A 1 87 ? 6.893 -6.131 -11.170 1.00 97.00 87 ALA A N 1
ATOM 698 C CA . ALA A 1 87 ? 5.505 -5.711 -10.995 1.00 97.00 87 ALA A CA 1
ATOM 699 C C . ALA A 1 87 ? 4.928 -6.093 -9.625 1.00 97.00 87 ALA A C 1
ATOM 701 O O . ALA A 1 87 ? 3.904 -5.568 -9.203 1.00 97.00 87 ALA A O 1
ATOM 702 N N . GLU A 1 88 ? 5.544 -7.068 -8.958 1.00 96.12 88 GLU A N 1
ATOM 703 C CA . GLU A 1 88 ? 5.004 -7.672 -7.748 1.00 96.12 88 GLU A CA 1
ATOM 704 C C . GLU A 1 88 ? 5.612 -7.051 -6.500 1.00 96.12 88 GLU A C 1
ATOM 706 O O . GLU A 1 88 ? 6.831 -6.935 -6.356 1.00 96.12 88 GLU A O 1
ATOM 711 N N . ARG A 1 89 ? 4.727 -6.686 -5.574 1.00 97.12 89 ARG A N 1
ATOM 712 C CA . ARG A 1 89 ? 5.102 -6.206 -4.252 1.00 97.12 89 ARG A CA 1
ATOM 713 C C . ARG A 1 89 ? 5.690 -7.355 -3.430 1.00 97.12 89 ARG A C 1
ATOM 715 O O . ARG A 1 89 ? 5.111 -8.438 -3.373 1.00 97.12 89 ARG A O 1
ATOM 722 N N . VAL A 1 90 ? 6.808 -7.109 -2.747 1.00 97.44 90 VAL A N 1
ATOM 723 C CA . VAL A 1 90 ? 7.497 -8.129 -1.933 1.00 97.44 90 VAL A CA 1
ATOM 724 C C . VAL A 1 90 ? 7.102 -8.135 -0.458 1.00 97.44 90 VAL A C 1
ATOM 726 O O . VAL A 1 90 ? 7.360 -9.119 0.230 1.00 97.44 90 VAL A O 1
ATOM 729 N N . ASN A 1 91 ? 6.502 -7.054 0.044 1.00 97.19 91 ASN A N 1
ATOM 730 C CA . ASN A 1 91 ? 6.004 -6.956 1.415 1.00 97.19 91 ASN A CA 1
ATOM 731 C C . ASN A 1 91 ? 4.467 -6.912 1.467 1.00 97.19 91 ASN A C 1
ATOM 733 O O . ASN A 1 91 ? 3.825 -6.515 0.503 1.00 97.19 91 ASN A O 1
ATOM 737 N N . SER A 1 92 ? 3.858 -7.301 2.587 1.00 97.25 92 SER A N 1
ATOM 738 C CA . SER A 1 92 ? 2.397 -7.266 2.773 1.00 97.25 92 SER A CA 1
ATOM 739 C C . SER A 1 92 ? 1.928 -6.072 3.607 1.00 97.25 92 SER A C 1
ATOM 741 O O . SER A 1 92 ? 2.708 -5.468 4.349 1.00 97.25 92 SER A O 1
ATOM 743 N N . ASN A 1 93 ? 0.625 -5.767 3.549 1.00 97.12 93 ASN A N 1
ATOM 744 C CA . ASN A 1 93 ? -0.000 -4.762 4.419 1.00 97.12 93 ASN A CA 1
ATOM 745 C C . ASN A 1 93 ? 0.273 -5.054 5.901 1.00 97.12 93 ASN A C 1
ATOM 747 O O . ASN A 1 93 ? 0.610 -4.144 6.656 1.00 97.12 93 ASN A O 1
ATOM 751 N N . LEU A 1 94 ? 0.197 -6.329 6.304 1.00 96.31 94 LEU A N 1
ATOM 752 C CA . LEU A 1 94 ? 0.479 -6.747 7.674 1.00 96.31 94 LEU A CA 1
ATOM 753 C C . LEU A 1 94 ? 1.916 -6.423 8.092 1.00 96.31 94 LEU A C 1
ATOM 755 O O . LEU A 1 94 ? 2.130 -5.894 9.180 1.00 96.31 94 LEU A O 1
ATOM 759 N N . GLN A 1 95 ? 2.904 -6.715 7.240 1.00 96.31 95 GLN A N 1
ATOM 760 C CA . GLN A 1 95 ? 4.304 -6.411 7.545 1.00 96.31 95 GLN A CA 1
ATOM 761 C C . GLN A 1 95 ? 4.515 -4.909 7.745 1.00 96.31 95 GLN A C 1
ATOM 763 O O . GLN A 1 95 ? 5.169 -4.511 8.709 1.00 96.31 95 GLN A O 1
ATOM 768 N N . VAL A 1 96 ? 3.921 -4.079 6.883 1.00 96.12 96 VAL A N 1
ATOM 769 C CA . VAL A 1 96 ? 4.021 -2.620 6.996 1.00 96.12 96 VAL A CA 1
ATOM 770 C C . VAL A 1 96 ? 3.317 -2.108 8.252 1.00 96.12 96 VAL A C 1
ATOM 772 O O . VAL A 1 96 ? 3.898 -1.318 8.986 1.00 96.12 96 VAL A O 1
ATOM 775 N N . ILE A 1 97 ? 2.107 -2.577 8.562 1.00 94.69 97 ILE A N 1
ATOM 776 C CA . ILE A 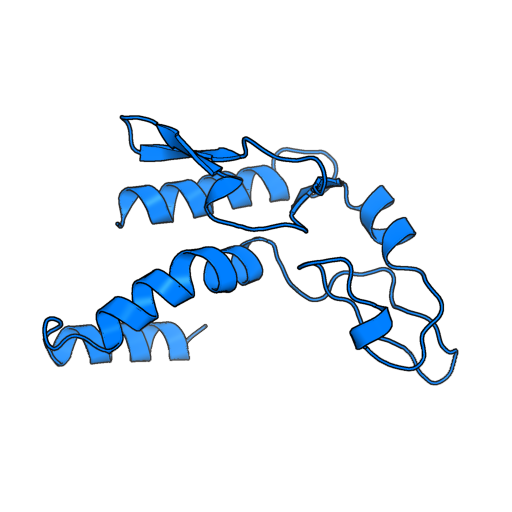1 97 ? 1.387 -2.183 9.784 1.00 94.69 97 ILE A CA 1
ATOM 777 C C . ILE A 1 97 ? 2.171 -2.582 11.039 1.00 94.69 97 ILE A C 1
ATOM 779 O O . ILE A 1 97 ? 2.318 -1.780 11.965 1.00 94.69 97 ILE A O 1
ATOM 783 N N . CYS A 1 98 ? 2.732 -3.791 11.066 1.00 93.00 98 CYS A N 1
ATOM 784 C CA . CYS A 1 98 ? 3.610 -4.235 12.145 1.00 93.00 98 CYS A CA 1
ATOM 785 C C . CYS A 1 98 ? 4.822 -3.310 12.313 1.00 93.00 98 CYS A C 1
ATOM 787 O O . CYS A 1 98 ? 5.155 -2.944 13.441 1.00 93.00 98 CYS A O 1
ATOM 789 N N . ASP A 1 99 ? 5.458 -2.902 11.215 1.00 92.31 99 ASP A N 1
ATOM 790 C CA . ASP A 1 99 ? 6.638 -2.038 11.247 1.00 92.31 99 ASP A CA 1
ATOM 791 C C . ASP A 1 99 ? 6.311 -0.580 11.610 1.00 92.31 99 ASP A C 1
ATOM 793 O O . ASP A 1 99 ? 6.991 0.016 12.440 1.00 92.31 99 ASP A O 1
ATOM 797 N N . LYS A 1 100 ? 5.248 -0.004 11.047 1.00 92.44 100 LYS A N 1
ATOM 798 C CA . LYS A 1 100 ? 4.940 1.430 11.162 1.00 92.44 100 LYS A CA 1
ATOM 799 C C . LYS A 1 100 ? 4.062 1.781 12.355 1.00 92.44 100 LYS A C 1
ATOM 801 O O . LYS A 1 100 ? 4.249 2.833 12.960 1.00 92.44 100 LYS A O 1
ATOM 806 N N . ILE A 1 101 ? 3.120 0.913 12.719 1.00 90.38 101 ILE A N 1
ATOM 807 C CA . ILE A 1 101 ? 2.185 1.161 13.825 1.00 90.38 101 ILE A CA 1
ATOM 808 C C . ILE A 1 101 ? 2.709 0.513 15.104 1.00 90.38 101 ILE A C 1
ATOM 810 O O . ILE A 1 101 ? 2.876 1.167 16.135 1.00 90.38 101 ILE A O 1
ATOM 814 N N . PHE A 1 102 ? 3.017 -0.782 15.040 1.00 87.38 102 PHE A N 1
ATOM 815 C CA . PHE A 1 102 ? 3.273 -1.563 16.245 1.00 87.38 102 PHE A CA 1
ATOM 816 C C . PHE A 1 102 ? 4.730 -1.548 16.711 1.00 87.38 102 PHE A C 1
ATOM 818 O O . PHE A 1 102 ? 4.975 -1.599 17.918 1.00 87.38 102 PHE A O 1
ATOM 825 N N . ARG A 1 103 ? 5.719 -1.452 15.814 1.00 81.44 103 ARG A N 1
ATOM 826 C CA . ARG A 1 103 ? 7.144 -1.472 16.193 1.00 81.44 103 ARG A CA 1
ATOM 827 C C . ARG A 1 103 ? 7.494 -0.368 17.178 1.00 81.44 103 ARG A C 1
ATOM 829 O O . ARG A 1 103 ? 8.245 -0.613 18.121 1.00 81.44 103 ARG A O 1
ATOM 836 N N . HIS A 1 104 ? 6.926 0.823 17.000 1.00 66.25 104 HIS A N 1
ATOM 837 C CA . HIS A 1 104 ? 7.099 1.919 17.946 1.00 66.25 104 HIS A CA 1
ATOM 838 C C . HIS A 1 104 ? 6.458 1.599 19.299 1.00 66.25 104 HIS A C 1
ATOM 840 O O . HIS A 1 104 ? 7.115 1.770 20.322 1.00 66.25 104 HIS A O 1
ATOM 846 N N . TRP A 1 105 ? 5.247 1.032 19.324 1.00 58.38 105 TRP A N 1
ATOM 847 C CA . TRP A 1 105 ? 4.580 0.629 20.571 1.00 58.38 105 TRP A CA 1
ATOM 848 C C . TRP A 1 105 ? 5.362 -0.448 21.330 1.00 58.38 105 TRP A C 1
ATOM 850 O O . TRP A 1 105 ? 5.449 -0.411 22.560 1.00 58.38 105 TRP A O 1
ATOM 860 N N . PHE A 1 106 ? 5.989 -1.378 20.609 1.00 55.94 106 PHE A N 1
ATOM 861 C CA . PHE A 1 106 ? 6.788 -2.435 21.219 1.00 55.94 106 PHE A CA 1
ATOM 862 C C . PHE A 1 106 ? 8.189 -1.976 21.618 1.00 55.94 106 PHE A C 1
ATOM 864 O O . PHE A 1 106 ? 8.656 -2.400 22.672 1.00 55.94 106 PHE A O 1
ATOM 871 N N . SER A 1 107 ? 8.830 -1.077 20.866 1.00 52.50 107 SER A N 1
ATOM 872 C CA . SER A 1 107 ? 10.124 -0.477 21.223 1.00 52.50 107 SER A CA 1
ATOM 873 C C . SER A 1 107 ? 10.031 0.340 22.520 1.00 52.50 107 SER A C 1
ATOM 875 O O . SER A 1 107 ? 10.886 0.212 23.397 1.00 52.50 107 SER A O 1
ATOM 877 N N . SER A 1 108 ? 8.929 1.074 22.725 1.00 48.25 108 SER A N 1
ATOM 878 C CA . SER A 1 108 ? 8.646 1.756 23.996 1.00 48.25 108 SER A CA 1
ATOM 879 C C . SER A 1 108 ? 8.402 0.780 25.158 1.00 48.25 108 SER A C 1
ATOM 881 O O . SER A 1 108 ? 8.772 1.079 26.292 1.00 48.25 108 SER A O 1
ATOM 883 N N . SER A 1 109 ? 7.821 -0.400 24.895 1.00 47.19 109 SER A N 1
ATOM 884 C CA . SER A 1 109 ? 7.580 -1.432 25.923 1.00 47.19 109 SER A CA 1
ATOM 885 C C . SER A 1 109 ? 8.788 -2.342 26.199 1.00 47.19 109 SER A C 1
ATOM 887 O O . SER A 1 109 ? 8.885 -2.925 27.273 1.00 47.19 109 SER A O 1
ATOM 889 N N . LEU A 1 110 ? 9.723 -2.455 25.250 1.00 47.00 110 LEU A N 1
ATOM 890 C CA . LEU A 1 110 ? 10.959 -3.236 25.380 1.00 47.00 110 LEU A CA 1
ATOM 891 C C . LEU A 1 110 ? 12.096 -2.427 26.020 1.00 47.00 110 LEU A C 1
ATOM 893 O O . LEU A 1 110 ? 13.067 -3.022 26.483 1.00 47.00 110 LEU A O 1
ATOM 897 N N . GLY A 1 111 ? 11.964 -1.097 26.066 1.00 45.09 111 GLY A N 1
ATOM 898 C CA . GLY A 1 111 ? 12.879 -0.185 26.755 1.00 45.09 111 GLY A CA 1
ATOM 899 C C . GLY A 1 111 ? 12.436 0.242 28.159 1.00 45.09 111 GLY A C 1
ATOM 900 O O . GLY A 1 111 ? 13.198 0.923 28.840 1.00 45.09 111 GLY A O 1
ATOM 901 N N . SER A 1 112 ? 11.238 -0.139 28.615 1.00 41.41 112 SER A N 1
ATOM 902 C CA . SER A 1 112 ? 10.788 0.143 29.980 1.00 41.41 112 SER A CA 1
ATOM 903 C C . SER A 1 112 ? 10.610 -1.155 30.752 1.00 41.41 112 SER A C 1
ATOM 905 O O . SER A 1 112 ? 9.959 -2.089 30.295 1.00 41.41 112 SER A O 1
ATOM 907 N N . SER A 1 113 ? 11.221 -1.196 31.926 1.00 47.56 113 SER A N 1
ATOM 908 C CA . SER A 1 113 ? 11.413 -2.296 32.875 1.00 47.56 113 SER A CA 1
ATOM 909 C C . SER A 1 113 ? 10.125 -2.929 33.448 1.00 47.56 113 SER A C 1
ATOM 911 O O . SER A 1 113 ? 10.113 -3.353 34.601 1.00 47.56 113 SER A O 1
ATOM 913 N N . ALA A 1 114 ? 9.029 -2.973 32.687 1.00 52.88 114 ALA A N 1
ATOM 914 C CA . ALA A 1 114 ? 7.683 -3.309 33.151 1.00 52.88 114 ALA A CA 1
ATOM 915 C C . ALA A 1 114 ? 7.164 -4.687 32.693 1.00 52.88 114 ALA A C 1
ATOM 917 O O . ALA A 1 114 ? 6.104 -5.113 33.150 1.00 52.88 114 ALA A O 1
ATOM 918 N N . LEU A 1 115 ? 7.877 -5.410 31.823 1.00 54.78 115 LEU A N 1
ATOM 919 C CA . LEU A 1 115 ? 7.499 -6.771 31.429 1.00 54.78 115 LEU A CA 1
ATOM 920 C C . LEU A 1 115 ? 8.331 -7.790 32.208 1.00 54.78 115 LEU A C 1
ATOM 922 O O . LEU A 1 115 ? 9.560 -7.736 32.213 1.00 54.78 115 LEU A O 1
ATOM 926 N N . SER A 1 116 ? 7.665 -8.734 32.873 1.00 60.19 116 SER A N 1
ATOM 927 C CA . SER A 1 116 ? 8.361 -9.807 33.575 1.00 60.19 116 SER A CA 1
ATOM 928 C C . SER A 1 116 ? 9.098 -10.702 32.569 1.00 60.19 116 SER A C 1
ATOM 930 O O . SER A 1 116 ? 8.572 -11.056 31.509 1.00 60.19 116 SER A O 1
ATOM 932 N N . PHE A 1 117 ? 10.325 -11.094 32.923 1.00 56.09 117 PHE A N 1
ATOM 933 C CA . PHE A 1 117 ? 11.195 -11.979 32.135 1.00 56.09 117 PHE A CA 1
ATOM 934 C C . PHE A 1 117 ? 10.487 -13.193 31.484 1.00 56.09 117 PHE A C 1
ATOM 936 O O . PHE A 1 117 ? 10.802 -13.514 30.335 1.00 56.09 117 PHE A O 1
ATOM 943 N N . PRO A 1 118 ? 9.519 -13.866 32.144 1.00 62.44 118 PRO A N 1
ATOM 944 C CA . PRO A 1 118 ? 8.808 -14.995 31.545 1.00 62.44 118 PRO A CA 1
ATOM 945 C C . PRO A 1 118 ? 7.989 -14.626 30.300 1.00 62.44 118 PRO A C 1
ATOM 947 O O . PRO A 1 118 ? 8.027 -15.359 29.312 1.00 62.44 118 PRO A O 1
ATOM 950 N N . LEU A 1 119 ? 7.302 -13.479 30.315 1.00 58.00 119 LEU A N 1
ATOM 951 C CA . LEU A 1 119 ? 6.468 -13.022 29.199 1.00 58.00 119 LEU A CA 1
ATOM 952 C C . LEU A 1 119 ? 7.332 -12.597 28.004 1.00 58.00 119 LEU A C 1
ATOM 954 O O . LEU A 1 119 ? 7.005 -12.872 26.851 1.00 58.00 119 LEU A O 1
ATOM 958 N N . GLN A 1 120 ? 8.493 -12.003 28.286 1.00 58.72 120 GLN A N 1
ATOM 959 C CA . GLN A 1 120 ? 9.463 -11.624 27.262 1.00 58.72 120 GLN A CA 1
ATOM 960 C C . GLN A 1 120 ? 10.053 -12.849 26.543 1.00 58.72 120 GLN A C 1
ATOM 962 O O . GLN A 1 120 ? 10.289 -12.804 25.334 1.00 58.72 120 GLN A O 1
ATOM 967 N N . ARG A 1 121 ? 10.255 -13.962 27.264 1.00 58.81 121 ARG A N 1
ATOM 968 C CA . ARG A 1 121 ? 10.717 -15.231 26.683 1.00 58.81 121 ARG A CA 1
ATOM 969 C C . ARG A 1 121 ? 9.643 -15.883 25.810 1.00 58.81 121 ARG A C 1
ATOM 971 O O . ARG A 1 121 ? 9.954 -16.298 24.700 1.00 58.81 121 ARG A O 1
ATOM 978 N N . GLN A 1 122 ? 8.388 -15.899 26.261 1.00 67.94 122 GLN A N 1
ATOM 979 C CA . GLN A 1 122 ? 7.272 -16.469 25.494 1.00 67.94 122 GLN A CA 1
ATOM 980 C C . GLN A 1 122 ? 7.042 -15.741 24.162 1.00 67.94 122 GLN A C 1
ATOM 982 O O . GLN A 1 122 ? 6.841 -16.385 23.137 1.00 67.94 122 GLN A O 1
ATOM 987 N N . LEU A 1 123 ? 7.139 -14.408 24.152 1.00 55.03 123 LEU A N 1
ATOM 988 C CA . LEU A 1 123 ? 6.996 -13.620 22.924 1.00 55.03 123 LEU A CA 1
ATOM 989 C C . LEU A 1 123 ? 8.165 -13.835 21.948 1.00 55.03 123 LEU A C 1
ATOM 991 O O . LEU A 1 123 ? 7.946 -13.909 20.740 1.00 55.03 123 LEU A O 1
ATOM 995 N N . ARG A 1 124 ? 9.397 -14.004 22.454 1.00 56.31 124 ARG A N 1
ATOM 996 C CA . ARG A 1 124 ? 10.558 -14.360 21.617 1.00 56.31 124 ARG A CA 1
ATOM 997 C C . ARG A 1 124 ? 10.440 -15.763 21.021 1.00 56.31 124 ARG A C 1
ATOM 999 O O . ARG A 1 124 ? 10.789 -15.953 19.863 1.00 56.31 124 ARG A O 1
ATOM 1006 N N . GLU A 1 125 ? 9.945 -16.732 21.786 1.00 53.47 125 GLU A N 1
ATOM 1007 C CA . GLU A 1 125 ? 9.754 -18.109 21.311 1.00 53.47 125 GLU A CA 1
ATOM 1008 C C . GLU A 1 125 ? 8.618 -18.222 20.284 1.00 53.47 125 GLU A C 1
ATOM 1010 O O . GLU A 1 125 ? 8.724 -19.015 19.351 1.00 53.47 125 GLU A O 1
ATOM 1015 N N . ALA A 1 126 ? 7.565 -17.408 20.412 1.00 49.44 126 ALA A N 1
ATOM 1016 C CA . ALA A 1 126 ? 6.471 -17.351 19.444 1.00 49.44 126 ALA A CA 1
ATOM 1017 C C . ALA A 1 126 ? 6.900 -16.716 18.108 1.00 49.44 126 ALA A C 1
ATOM 1019 O O . ALA A 1 126 ? 6.529 -17.216 17.051 1.00 49.44 126 ALA A O 1
ATOM 1020 N N . GLY A 1 127 ? 7.728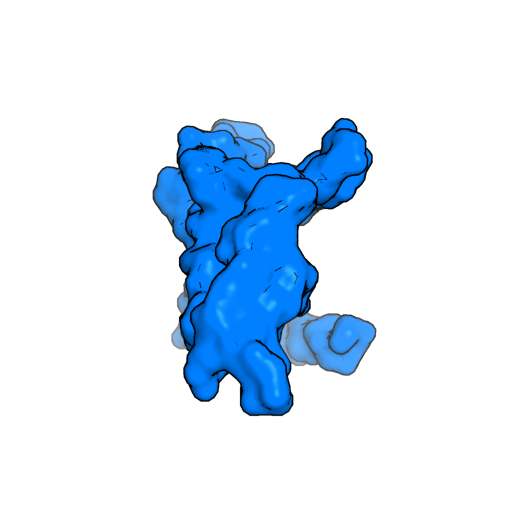 -15.665 18.144 1.00 45.53 127 GLY A N 1
ATOM 1021 C CA . GLY A 1 127 ? 8.258 -15.019 16.936 1.00 45.53 127 GLY A CA 1
ATOM 1022 C C . GLY A 1 127 ? 9.349 -15.814 16.209 1.00 45.53 127 GLY A C 1
ATOM 1023 O O . GLY A 1 127 ? 9.598 -15.561 15.040 1.00 45.53 127 GLY A O 1
ATOM 1024 N N . ALA A 1 128 ? 9.988 -16.783 16.871 1.00 42.91 128 ALA A N 1
ATOM 1025 C CA . ALA A 1 128 ? 11.018 -17.641 16.275 1.00 42.91 128 ALA A CA 1
ATOM 1026 C C . ALA A 1 128 ? 10.456 -18.904 15.586 1.00 42.91 128 ALA A C 1
ATOM 1028 O O . ALA A 1 128 ? 11.228 -19.738 15.113 1.00 42.91 128 ALA A O 1
ATOM 1029 N N . ARG A 1 129 ? 9.128 -19.081 15.582 1.00 43.28 129 ARG A N 1
ATOM 1030 C CA . ARG A 1 129 ? 8.428 -20.215 14.947 1.00 43.28 129 ARG A CA 1
ATOM 1031 C C . ARG A 1 129 ? 7.504 -19.795 13.798 1.00 43.28 129 ARG A C 1
ATOM 1033 O O . ARG A 1 129 ? 6.749 -20.637 13.318 1.00 43.28 129 ARG A O 1
ATOM 1040 N N . ALA A 1 130 ? 7.558 -18.526 13.398 1.00 39.88 130 ALA A N 1
ATOM 1041 C CA . ALA A 1 130 ? 6.935 -18.007 12.186 1.00 39.88 130 ALA A CA 1
ATOM 1042 C C . ALA A 1 130 ? 7.982 -17.909 11.071 1.00 39.88 130 ALA A C 1
ATOM 1044 O O . ALA A 1 130 ? 9.137 -17.545 11.396 1.00 39.88 130 ALA A O 1
#

Organism: Neovison vison (NCBI:txid452646)

Secondary structure (DSSP, 8-state):
-HHHHHHHHHHHHHHHHSSSSPEEE----GGGEEE-TT--EEE---TTEEEHHHHHHHH--B-SSGGGG-BTTB---EETTTTEE-SS-SS-HHHHHIIIIIHHHHHHHHSSTTS-HHHHHHHHHHHTT-

Foldseek 3Di:
DVLLVVLLVVVQCCQPPVDPFRKADQADAPVQWDADPSRHIDGNDCVRIDTLVVQLVVQWDFAPFQVVSRDRNFGFGAPNVRRTTGSDTPDGPVVSCCVHPVVVVVVVVVPDPPDDPVVVVVVVVVVVVD

Radius of gyration: 17.31 Å; chains: 1; bounding box: 36×30×51 Å